Protein AF-A0A1J6JNB1-F1 (afdb_monomer)

Nearest PDB structures (foldseek):
  8rfh-assembly1_B  TM=8.671E-01  e=2.228E-05  Nicotiana benthamiana
  9cc9-assembly1_L  TM=9.225E-01  e=1.445E-04  Nicotiana benthamiana
  8xuo-assembly1_G  TM=7.046E-01  e=1.416E-05  Solanum lycopersicum
  8xuq-assembly1_G  TM=6.784E-01  e=2.958E-05  Solanum lycopersicum
  6pza-assembly1_C  TM=3.696E-01  e=9.957E-01  Cricetus cricetus

InterPro domains:
  IPR032675 Leucine-rich repeat domain superfamily [G3DSA:3.80.10.10] (2-121)

Structure (mmCIF, N/CA/C/O backbone):
data_AF-A0A1J6JNB1-F1
#
_entry.id   AF-A0A1J6JNB1-F1
#
loop_
_atom_site.group_PDB
_atom_site.id
_atom_site.type_symbol
_atom_site.label_atom_id
_atom_site.label_alt_id
_atom_site.label_comp_id
_atom_site.label_asym_id
_atom_site.label_entity_id
_atom_site.label_seq_id
_atom_site.pdbx_PDB_ins_code
_atom_site.Cartn_x
_atom_site.Cartn_y
_atom_site.Cartn_z
_atom_site.occupancy
_atom_site.B_iso_or_equiv
_atom_site.auth_seq_id
_atom_site.auth_comp_id
_atom_site.auth_asym_id
_atom_site.auth_atom_id
_atom_site.pdbx_PDB_model_num
ATOM 1 N N . MET A 1 1 ? -6.352 3.255 -19.396 1.00 49.84 1 MET A N 1
ATOM 2 C CA . MET A 1 1 ? -6.839 1.927 -18.949 1.00 49.84 1 MET A CA 1
ATOM 3 C C . MET A 1 1 ? -7.548 1.978 -17.594 1.00 49.84 1 MET A C 1
ATOM 5 O O . MET A 1 1 ? -8.619 1.394 -17.502 1.00 49.84 1 MET A O 1
ATOM 9 N N . ALA A 1 2 ? -7.040 2.705 -16.588 1.00 51.88 2 ALA A N 1
ATOM 10 C CA . ALA A 1 2 ? -7.655 2.785 -15.250 1.00 51.88 2 ALA A CA 1
ATOM 11 C C . ALA A 1 2 ? -9.137 3.242 -15.235 1.00 51.88 2 ALA A C 1
ATOM 13 O O . ALA A 1 2 ? -9.957 2.641 -14.545 1.00 51.88 2 ALA A O 1
ATOM 14 N N . LEU A 1 3 ? -9.506 4.218 -16.079 1.00 58.97 3 LEU A N 1
ATOM 15 C CA . LEU A 1 3 ? -10.857 4.809 -16.136 1.00 58.97 3 LEU A CA 1
ATOM 16 C C . LEU A 1 3 ? -12.003 3.814 -16.410 1.00 58.97 3 LEU A C 1
ATOM 18 O O . LEU A 1 3 ? -13.135 4.058 -16.002 1.00 58.97 3 LEU A O 1
ATOM 22 N N . ASN A 1 4 ? -11.748 2.690 -17.089 1.00 65.56 4 ASN A N 1
ATOM 23 C CA . ASN A 1 4 ? -12.815 1.734 -17.418 1.00 65.56 4 ASN A CA 1
ATOM 24 C C . ASN A 1 4 ? -13.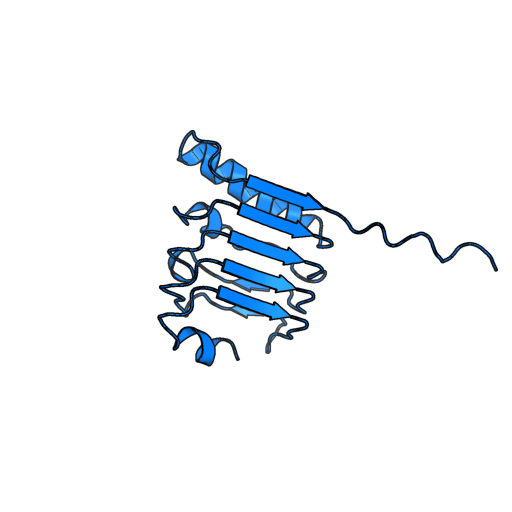104 0.743 -16.285 1.00 65.56 4 ASN A C 1
ATOM 26 O O . ASN A 1 4 ? -14.232 0.269 -16.175 1.00 65.56 4 ASN A O 1
ATOM 30 N N . ILE A 1 5 ? -12.110 0.444 -15.444 1.00 69.62 5 ILE A N 1
ATOM 31 C CA . ILE A 1 5 ? -12.249 -0.527 -14.352 1.00 69.62 5 ILE A CA 1
ATOM 32 C C . ILE A 1 5 ? -13.002 0.104 -13.178 1.00 69.62 5 ILE A C 1
ATOM 34 O O . ILE A 1 5 ? -13.894 -0.530 -12.625 1.00 69.62 5 ILE A O 1
ATOM 38 N N . ALA A 1 6 ? -12.740 1.377 -12.868 1.00 68.56 6 ALA A N 1
ATOM 39 C CA . ALA A 1 6 ? -13.438 2.107 -11.804 1.00 68.56 6 ALA A CA 1
ATOM 40 C C . ALA A 1 6 ? -14.961 2.212 -12.010 1.00 68.56 6 ALA A C 1
ATOM 42 O O . ALA A 1 6 ? -15.737 2.300 -11.062 1.00 68.56 6 ALA A O 1
ATOM 43 N N . ARG A 1 7 ? -15.436 2.120 -13.262 1.00 77.44 7 ARG A N 1
ATOM 44 C CA . ARG A 1 7 ? -16.878 2.081 -13.572 1.00 77.44 7 ARG A CA 1
ATOM 45 C C . ARG A 1 7 ? -17.569 0.829 -13.028 1.00 77.44 7 ARG A C 1
ATOM 47 O O . ARG A 1 7 ? -18.791 0.825 -12.873 1.00 77.44 7 ARG A O 1
ATOM 54 N N . LEU A 1 8 ? -16.809 -0.224 -12.733 1.00 82.38 8 LEU A N 1
ATOM 55 C CA . LEU A 1 8 ? -17.299 -1.437 -12.095 1.00 82.38 8 LEU A CA 1
ATOM 56 C C . LEU A 1 8 ? -17.410 -1.199 -10.585 1.00 82.38 8 LEU A C 1
ATOM 58 O O . LEU A 1 8 ? -16.619 -1.704 -9.800 1.00 82.38 8 LEU A O 1
ATOM 62 N N . ARG A 1 9 ? -18.438 -0.451 -10.167 1.00 82.88 9 ARG A N 1
ATOM 63 C CA . ARG A 1 9 ? -18.645 -0.014 -8.769 1.00 82.88 9 ARG A CA 1
ATOM 64 C C . ARG A 1 9 ? -18.780 -1.133 -7.721 1.00 82.88 9 ARG A C 1
ATOM 66 O O . ARG A 1 9 ? -18.900 -0.831 -6.545 1.00 82.88 9 ARG A O 1
ATOM 73 N N . LYS A 1 10 ? -18.811 -2.406 -8.128 1.00 90.25 10 LYS A N 1
ATOM 74 C CA . LYS A 1 10 ? -18.870 -3.587 -7.242 1.00 90.25 10 LYS A CA 1
ATOM 75 C C . LYS A 1 10 ? -17.550 -4.362 -7.193 1.00 90.25 10 LYS A C 1
ATOM 77 O O . LYS A 1 10 ? -17.523 -5.511 -6.767 1.00 90.25 10 LYS A O 1
ATOM 82 N N . LEU A 1 11 ? -16.481 -3.791 -7.736 1.00 91.62 11 LEU A N 1
ATOM 83 C CA . LEU A 1 11 ? -15.202 -4.466 -7.834 1.00 91.62 11 LEU A CA 1
ATOM 84 C C . LEU A 1 11 ? -14.487 -4.423 -6.486 1.00 91.62 11 LEU A C 1
ATOM 86 O O . LEU A 1 11 ? -13.980 -3.383 -6.088 1.00 91.62 11 LEU A O 1
ATOM 90 N N . GLU A 1 12 ? -14.447 -5.567 -5.813 1.00 96.19 12 GLU A N 1
ATOM 91 C CA . GLU A 1 12 ? -13.816 -5.696 -4.495 1.00 96.19 12 GLU A CA 1
ATOM 92 C C . GLU A 1 12 ? -12.335 -6.062 -4.565 1.00 96.19 12 GLU A C 1
ATOM 94 O O . GLU A 1 12 ? -11.582 -5.803 -3.631 1.00 96.19 12 GLU A O 1
ATOM 99 N N . ASN A 1 13 ? -11.909 -6.654 -5.680 1.00 95.75 13 ASN A N 1
ATOM 100 C CA . ASN A 1 13 ? -10.573 -7.202 -5.856 1.00 95.75 13 ASN A CA 1
ATOM 101 C C . ASN A 1 13 ? -10.001 -6.759 -7.203 1.00 95.75 13 ASN A C 1
ATOM 103 O O . ASN A 1 13 ? -10.555 -7.087 -8.255 1.00 95.75 13 ASN A O 1
ATOM 107 N N . VAL A 1 14 ? -8.869 -6.061 -7.175 1.00 94.44 14 VAL A N 1
ATOM 108 C CA . VAL A 1 14 ? -8.107 -5.675 -8.365 1.00 94.44 14 VAL A CA 1
ATOM 109 C C . VAL A 1 14 ? -6.698 -6.211 -8.239 1.00 94.44 14 VAL A C 1
ATOM 111 O O . VAL A 1 14 ? -5.978 -5.929 -7.286 1.00 94.44 14 VAL A O 1
ATOM 114 N N . LYS A 1 15 ? -6.284 -6.946 -9.265 1.00 95.31 15 LYS A N 1
ATOM 115 C CA . LYS A 1 15 ? -4.915 -7.405 -9.427 1.00 95.31 15 LYS A CA 1
ATOM 116 C C . LYS A 1 15 ? -4.391 -6.924 -10.769 1.00 95.31 15 LYS A C 1
ATOM 118 O O . LYS A 1 15 ? -4.873 -7.356 -11.814 1.00 95.31 15 LYS A O 1
ATOM 123 N N . LEU A 1 16 ? -3.399 -6.045 -10.726 1.00 93.94 16 LEU A N 1
ATOM 124 C CA . LEU A 1 16 ? -2.642 -5.599 -11.886 1.00 93.94 16 LEU A CA 1
ATOM 125 C C . LEU A 1 16 ? -1.326 -6.369 -11.921 1.00 93.94 16 LEU A C 1
ATOM 127 O O . LEU A 1 16 ? -0.685 -6.602 -10.897 1.00 93.94 16 LEU A O 1
ATOM 131 N N . THR A 1 17 ? -0.953 -6.858 -13.095 1.00 94.81 17 THR A N 1
ATOM 132 C CA . THR A 1 17 ? 0.244 -7.682 -13.267 1.00 94.81 17 THR A CA 1
ATOM 133 C C . THR A 1 17 ? 0.933 -7.286 -14.556 1.00 94.81 17 THR A C 1
ATOM 135 O O . THR A 1 17 ? 0.270 -7.225 -15.591 1.00 94.81 17 THR A O 1
ATOM 138 N N . LYS A 1 18 ? 2.244 -7.014 -14.501 1.00 92.50 18 LYS A N 1
ATOM 139 C CA . LYS A 1 18 ? 3.055 -6.603 -15.664 1.00 92.50 18 LYS A CA 1
ATOM 140 C C . LYS A 1 18 ? 2.388 -5.480 -16.460 1.00 92.50 18 LYS A C 1
ATOM 142 O O . LYS A 1 18 ? 2.279 -5.537 -17.680 1.00 92.50 18 LYS A O 1
ATOM 147 N N . THR A 1 19 ? 1.835 -4.515 -15.733 1.00 89.06 19 THR A N 1
ATOM 148 C CA . THR A 1 19 ? 1.034 -3.434 -16.302 1.00 89.06 19 THR A CA 1
ATOM 149 C C . THR A 1 19 ? 1.893 -2.189 -16.451 1.00 89.06 19 THR A C 1
ATOM 151 O O . THR A 1 19 ? 2.597 -1.802 -15.519 1.00 89.06 19 THR A O 1
ATOM 154 N N . GLU A 1 20 ? 1.819 -1.570 -17.623 1.00 84.75 20 GLU A N 1
ATOM 155 C CA . GLU A 1 20 ? 2.425 -0.273 -17.911 1.00 84.75 20 GLU A CA 1
ATOM 156 C C . GLU A 1 20 ? 1.359 0.820 -17.797 1.00 84.75 20 GLU A C 1
ATOM 158 O O . GLU A 1 20 ? 0.230 0.667 -18.282 1.00 84.75 20 GLU A O 1
ATOM 163 N N . PHE A 1 21 ? 1.712 1.928 -17.150 1.00 80.19 21 PHE A N 1
ATOM 164 C CA . PHE A 1 21 ? 0.828 3.078 -17.000 1.00 80.19 21 PHE A CA 1
ATOM 165 C C . PHE A 1 21 ? 1.202 4.148 -18.026 1.00 80.19 21 PHE A C 1
ATOM 167 O O . PHE A 1 21 ? 2.340 4.604 -18.082 1.00 80.19 21 PHE A O 1
ATOM 174 N N . LEU A 1 22 ? 0.233 4.520 -18.868 1.00 70.56 22 LEU A N 1
ATOM 175 C CA . LEU A 1 22 ? 0.411 5.537 -19.909 1.00 70.56 22 LEU A CA 1
ATOM 176 C C . LEU A 1 22 ? 0.688 6.915 -19.282 1.00 70.56 22 LEU A C 1
ATOM 178 O O . LEU A 1 22 ? 0.098 7.246 -18.258 1.00 70.56 22 LEU A O 1
ATOM 182 N N . GLY A 1 23 ? 1.521 7.732 -19.935 1.00 71.44 23 GLY A N 1
ATOM 183 C CA . GLY A 1 23 ? 1.954 9.046 -19.438 1.00 71.44 23 GLY A CA 1
ATOM 184 C C . GLY A 1 23 ? 3.409 9.023 -18.960 1.00 71.44 23 GLY A C 1
ATOM 185 O O . GLY A 1 23 ? 4.212 8.252 -19.480 1.00 71.44 23 GLY A O 1
ATOM 186 N N . GLU A 1 24 ? 3.754 9.834 -17.954 1.00 78.19 24 GLU A N 1
ATOM 187 C CA . GLU A 1 24 ? 5.094 9.888 -17.326 1.00 78.19 24 GLU A CA 1
ATOM 188 C C . GLU A 1 24 ? 5.396 8.667 -16.427 1.00 78.19 24 GLU A C 1
ATOM 190 O O . GLU A 1 24 ? 6.092 8.766 -15.418 1.00 78.19 24 GLU A O 1
ATOM 195 N N . ASN A 1 25 ? 4.850 7.495 -16.770 1.00 84.25 25 ASN A N 1
ATOM 196 C CA . ASN A 1 25 ? 4.821 6.300 -15.925 1.00 84.25 25 ASN A CA 1
ATOM 197 C C . ASN A 1 25 ? 4.146 6.553 -14.563 1.00 84.25 25 ASN A C 1
ATOM 199 O O . ASN A 1 25 ? 4.535 5.954 -13.569 1.00 84.25 25 ASN A O 1
ATOM 203 N N . CYS A 1 26 ? 3.160 7.445 -14.481 1.00 89.19 26 CYS A N 1
ATOM 204 C CA . CYS A 1 26 ? 2.431 7.721 -13.243 1.00 89.19 26 CYS A CA 1
ATOM 205 C C . CYS A 1 26 ? 1.036 7.091 -13.293 1.00 89.19 26 CYS A C 1
ATOM 207 O O . CYS A 1 26 ? 0.323 7.241 -14.288 1.00 89.19 26 CYS A O 1
ATOM 209 N N . TRP A 1 27 ? 0.630 6.400 -12.226 1.00 91.62 27 TRP A N 1
ATOM 210 C CA . TRP A 1 27 ? -0.775 6.055 -12.037 1.00 91.62 27 TRP A CA 1
ATOM 211 C C . TRP A 1 27 ? -1.468 7.171 -11.266 1.00 91.62 27 TRP A C 1
ATOM 213 O O . TRP A 1 27 ? -1.260 7.315 -10.065 1.00 91.62 27 TRP A O 1
ATOM 223 N N . ASP A 1 28 ? -2.316 7.926 -11.958 1.00 91.12 28 ASP A N 1
ATOM 224 C CA . ASP A 1 28 ? -3.192 8.908 -11.332 1.00 91.12 28 ASP A CA 1
ATOM 225 C C . ASP A 1 28 ? -4.599 8.337 -11.111 1.00 91.12 28 ASP A C 1
ATOM 227 O O . ASP A 1 28 ? -5.274 7.917 -12.058 1.00 91.12 28 ASP A O 1
ATOM 231 N N . ALA A 1 29 ? -5.005 8.271 -9.847 1.00 90.06 29 ALA A N 1
ATOM 232 C CA . ALA A 1 29 ? -6.320 7.852 -9.385 1.00 90.06 29 ALA A CA 1
ATOM 233 C C . ALA A 1 29 ? -7.036 8.953 -8.581 1.00 90.06 29 ALA A C 1
ATOM 235 O O . ALA A 1 29 ? -8.093 8.683 -8.020 1.00 90.06 29 ALA A O 1
ATOM 236 N N . THR A 1 30 ? -6.501 10.178 -8.529 1.00 89.31 30 THR A N 1
ATOM 237 C CA . THR A 1 30 ? -7.067 11.280 -7.723 1.00 89.31 30 THR A CA 1
ATOM 238 C C . THR A 1 30 ? -8.511 11.621 -8.106 1.00 89.31 30 THR A C 1
ATOM 240 O O . THR A 1 30 ? -9.355 11.774 -7.234 1.00 89.31 30 THR A O 1
ATOM 243 N N . ASP A 1 31 ? -8.833 11.622 -9.401 1.00 86.12 31 ASP A N 1
ATOM 244 C CA . ASP A 1 31 ? -10.191 11.881 -9.913 1.00 86.12 31 ASP A CA 1
ATOM 245 C C . ASP A 1 31 ? -11.048 10.607 -10.077 1.00 86.12 31 ASP A C 1
ATOM 247 O O . ASP A 1 31 ? -12.063 10.601 -10.786 1.00 86.12 31 ASP A O 1
ATOM 251 N N . VAL A 1 32 ? -10.621 9.477 -9.502 1.00 88.69 32 VAL A N 1
ATOM 252 C CA . VAL A 1 32 ? -11.241 8.167 -9.732 1.00 88.69 32 VAL A CA 1
ATOM 253 C C . VAL A 1 32 ? -11.497 7.432 -8.421 1.00 88.69 32 VAL A C 1
ATOM 255 O O . VAL A 1 32 ? -10.574 7.040 -7.720 1.00 88.69 32 VAL A O 1
ATOM 258 N N . GLU A 1 33 ? -12.768 7.138 -8.158 1.00 90.56 33 GLU A N 1
ATOM 259 C CA . GLU A 1 33 ? -13.199 6.389 -6.978 1.00 90.56 33 GLU A CA 1
ATOM 260 C C . GLU A 1 33 ? -13.412 4.899 -7.295 1.00 90.56 33 GLU A C 1
ATOM 262 O O . GLU A 1 33 ? -14.097 4.529 -8.260 1.00 90.56 33 GLU A O 1
ATOM 267 N N . PHE A 1 34 ? -12.879 4.034 -6.433 1.00 93.44 34 PHE A N 1
ATOM 268 C CA . PHE A 1 34 ? -13.155 2.600 -6.396 1.00 93.44 34 PHE A CA 1
ATOM 269 C C . PHE A 1 34 ? -13.966 2.253 -5.132 1.00 93.44 34 PHE A C 1
ATOM 271 O O . PHE A 1 34 ? -13.415 1.733 -4.160 1.00 93.44 34 PHE A O 1
ATOM 278 N N . PRO A 1 35 ? -15.293 2.482 -5.131 1.00 93.38 35 PRO A N 1
ATOM 279 C CA . PRO A 1 35 ? -16.096 2.559 -3.903 1.00 93.38 35 PRO A CA 1
ATOM 280 C C . PRO A 1 35 ? -16.254 1.227 -3.160 1.00 93.38 35 PRO A C 1
ATOM 282 O O . PRO A 1 35 ? -16.655 1.207 -2.002 1.00 93.38 35 PRO A O 1
ATOM 285 N N . ALA A 1 36 ? -16.000 0.106 -3.839 1.00 95.88 36 ALA A N 1
ATOM 286 C CA . ALA A 1 36 ? -16.131 -1.235 -3.280 1.00 95.88 36 ALA A CA 1
ATOM 287 C C . ALA A 1 36 ? -14.783 -1.957 -3.130 1.00 95.88 36 ALA A C 1
ATOM 289 O O . ALA A 1 36 ? -14.775 -3.112 -2.711 1.00 95.88 36 ALA A O 1
ATOM 290 N N . LEU A 1 37 ? -13.660 -1.330 -3.502 1.00 97.06 37 LEU A N 1
ATOM 291 C CA . LEU A 1 37 ? -12.383 -2.028 -3.603 1.00 97.06 37 LEU A CA 1
ATOM 292 C C . LEU A 1 37 ? -11.758 -2.254 -2.231 1.00 97.06 37 LEU A C 1
ATOM 294 O O . LEU A 1 37 ? -11.406 -1.307 -1.541 1.00 97.06 37 LEU A O 1
ATOM 298 N N . LYS A 1 38 ? -11.566 -3.527 -1.895 1.00 98.12 38 LYS A N 1
ATOM 299 C CA . LYS A 1 38 ? -10.995 -3.984 -0.626 1.00 98.12 38 LYS A CA 1
ATOM 300 C C . LYS A 1 38 ? -9.574 -4.505 -0.779 1.00 98.12 38 LYS A C 1
ATOM 302 O O . LYS A 1 38 ? -8.764 -4.350 0.128 1.00 98.12 38 LYS A O 1
ATOM 307 N N . TYR A 1 39 ? -9.262 -5.106 -1.925 1.00 98.44 39 TYR A N 1
ATOM 308 C CA . TYR A 1 39 ? -7.977 -5.755 -2.165 1.00 98.44 39 TYR A CA 1
ATOM 309 C C . TYR A 1 39 ? -7.352 -5.224 -3.452 1.00 98.44 39 TYR A C 1
ATOM 311 O O . TYR A 1 39 ? -7.896 -5.417 -4.545 1.00 98.44 39 TYR A O 1
ATOM 319 N N . LEU A 1 40 ? -6.189 -4.586 -3.324 1.00 97.94 40 LEU A N 1
ATOM 320 C CA . LEU A 1 40 ? -5.395 -4.099 -4.446 1.00 97.94 40 LEU A CA 1
ATOM 321 C C . LEU A 1 40 ? -4.037 -4.800 -4.470 1.00 97.94 40 LEU A C 1
ATOM 323 O O . LEU A 1 40 ? -3.299 -4.799 -3.488 1.00 97.94 40 LEU A O 1
ATOM 327 N N . SER A 1 41 ? -3.694 -5.398 -5.607 1.00 98.12 41 SER A N 1
ATOM 328 C CA . SER A 1 41 ? -2.389 -6.019 -5.833 1.00 98.12 41 SER A CA 1
ATOM 329 C C . SER A 1 41 ? -1.728 -5.472 -7.091 1.00 98.12 41 SER A C 1
ATOM 331 O O . SER A 1 41 ? -2.299 -5.558 -8.179 1.00 98.12 41 SER A O 1
ATOM 333 N N . LEU A 1 42 ? -0.510 -4.957 -6.947 1.00 97.38 42 LEU A N 1
ATOM 334 C CA . LEU A 1 42 ? 0.332 -4.432 -8.017 1.00 97.38 42 LEU A CA 1
ATOM 335 C C . LEU A 1 42 ? 1.565 -5.324 -8.148 1.00 97.38 42 LEU A C 1
ATOM 337 O O . LEU A 1 42 ? 2.447 -5.278 -7.296 1.00 97.38 42 LEU A O 1
ATOM 341 N N . LEU A 1 43 ? 1.615 -6.158 -9.188 1.00 97.00 43 LEU A N 1
ATOM 342 C CA . LEU A 1 43 ? 2.705 -7.116 -9.381 1.00 97.00 43 LEU A CA 1
ATOM 343 C C . LEU A 1 43 ? 3.509 -6.800 -10.644 1.00 97.00 43 LEU A C 1
ATOM 345 O O . LEU A 1 43 ? 2.986 -6.870 -11.759 1.00 97.00 43 LEU A O 1
ATOM 349 N N . TRP A 1 44 ? 4.797 -6.510 -10.489 1.00 95.31 44 TRP A N 1
ATOM 350 C CA . TRP A 1 44 ? 5.720 -6.158 -11.571 1.00 95.31 44 TRP A CA 1
ATOM 351 C C . TRP A 1 44 ? 5.176 -5.032 -12.458 1.00 95.31 44 TRP A C 1
ATOM 353 O O . TRP A 1 44 ? 5.279 -5.091 -13.683 1.00 95.31 44 TRP A O 1
ATOM 363 N N . CYS A 1 45 ? 4.523 -4.041 -11.853 1.00 94.44 45 CYS A N 1
ATOM 364 C CA . CYS A 1 45 ? 3.999 -2.889 -12.572 1.00 94.44 45 CYS A CA 1
ATOM 365 C C . CYS A 1 45 ? 5.120 -1.891 -12.881 1.00 94.44 45 CYS A C 1
ATOM 367 O O . CYS A 1 45 ? 5.983 -1.615 -12.046 1.00 94.44 45 CYS A O 1
ATOM 369 N N . TYR A 1 46 ? 5.070 -1.321 -14.081 1.00 91.38 46 TYR A N 1
ATOM 370 C CA . TYR A 1 46 ? 6.017 -0.318 -14.551 1.00 91.38 46 TYR A CA 1
ATOM 371 C C . TYR A 1 46 ? 5.402 1.068 -14.364 1.00 91.38 46 TYR A C 1
ATOM 373 O O . TYR A 1 46 ? 4.767 1.623 -15.260 1.00 91.38 46 TYR A O 1
ATOM 381 N N . MET A 1 47 ? 5.558 1.595 -13.153 1.00 93.00 47 MET A N 1
ATOM 382 C CA . MET A 1 47 ? 5.139 2.938 -12.766 1.00 93.00 47 MET A CA 1
ATOM 383 C C . MET A 1 47 ? 6.171 3.547 -11.825 1.00 93.00 47 MET A C 1
ATOM 385 O O . MET A 1 47 ? 6.762 2.835 -11.020 1.00 93.00 47 MET A O 1
ATOM 389 N N . ARG A 1 48 ? 6.393 4.851 -11.962 1.00 94.06 48 ARG A N 1
ATOM 390 C CA . ARG A 1 48 ? 7.256 5.678 -11.129 1.00 94.06 48 ARG A CA 1
ATOM 391 C C . ARG A 1 48 ? 6.463 6.378 -10.032 1.00 94.06 48 ARG A C 1
ATOM 393 O O . ARG A 1 48 ? 6.805 6.263 -8.861 1.00 94.06 48 ARG A O 1
ATOM 400 N N . GLY A 1 49 ? 5.392 7.062 -10.425 1.00 94.00 49 GLY A N 1
ATOM 401 C CA . GLY A 1 49 ? 4.506 7.778 -9.512 1.00 94.00 49 GLY A CA 1
ATOM 402 C C . GLY A 1 49 ? 3.194 7.041 -9.279 1.00 94.00 49 GLY A C 1
ATOM 403 O O . GLY A 1 49 ? 2.697 6.338 -10.165 1.00 94.00 49 GLY A O 1
ATOM 404 N N . TRP A 1 50 ? 2.624 7.246 -8.097 1.00 95.50 50 TRP A N 1
ATOM 405 C CA . TRP A 1 50 ? 1.261 6.862 -7.762 1.00 95.50 50 TRP A CA 1
ATOM 406 C C . TRP A 1 50 ? 0.587 8.035 -7.051 1.00 95.50 50 TRP A C 1
ATOM 408 O O . TRP A 1 50 ? 0.958 8.373 -5.931 1.00 95.50 50 TRP A O 1
ATOM 418 N N . ASN A 1 51 ? -0.391 8.651 -7.712 1.00 93.31 51 ASN A N 1
ATOM 419 C CA . ASN A 1 51 ? -1.203 9.721 -7.148 1.00 93.31 51 ASN A CA 1
ATOM 420 C C . ASN A 1 51 ? -2.581 9.156 -6.803 1.00 93.31 51 ASN A C 1
ATOM 422 O O . ASN A 1 51 ? -3.281 8.650 -7.680 1.00 93.31 51 ASN A O 1
ATOM 426 N N . ALA A 1 52 ? -2.966 9.232 -5.536 1.00 94.44 52 ALA A N 1
ATOM 427 C CA . ALA A 1 52 ? -4.294 8.870 -5.061 1.00 94.44 52 ALA A CA 1
ATOM 428 C C . ALA A 1 52 ? -4.586 9.596 -3.744 1.00 94.44 52 ALA A C 1
ATOM 430 O O . ALA A 1 52 ? -3.662 10.010 -3.038 1.00 94.44 52 ALA A O 1
ATOM 431 N N . CYS A 1 53 ? -5.863 9.710 -3.413 1.00 94.06 53 CYS A N 1
ATOM 432 C CA . CYS A 1 53 ? -6.340 10.144 -2.107 1.00 94.06 53 CYS A CA 1
ATOM 433 C C . CYS A 1 53 ? -7.097 9.004 -1.414 1.00 94.06 53 CYS A C 1
ATOM 435 O O . CYS A 1 53 ? -7.345 7.944 -2.001 1.00 94.06 53 CYS A O 1
ATOM 437 N N . GLU A 1 54 ? -7.456 9.216 -0.159 1.00 93.75 54 GLU A N 1
ATOM 438 C CA . GLU A 1 54 ? -8.293 8.330 0.635 1.00 93.75 54 GLU A CA 1
ATOM 439 C C . GLU A 1 54 ? -9.650 8.084 -0.042 1.00 93.75 54 GLU A C 1
ATOM 441 O O . GLU A 1 54 ? -10.148 6.955 -0.037 1.00 93.75 54 GLU A O 1
ATOM 446 N N . GLU A 1 55 ? -10.207 9.083 -0.736 1.00 95.38 55 GLU A N 1
ATOM 447 C CA . GLU A 1 55 ? -11.457 8.935 -1.484 1.00 95.38 55 GLU A CA 1
ATOM 448 C C . GLU A 1 55 ? -11.298 8.108 -2.761 1.00 95.38 55 G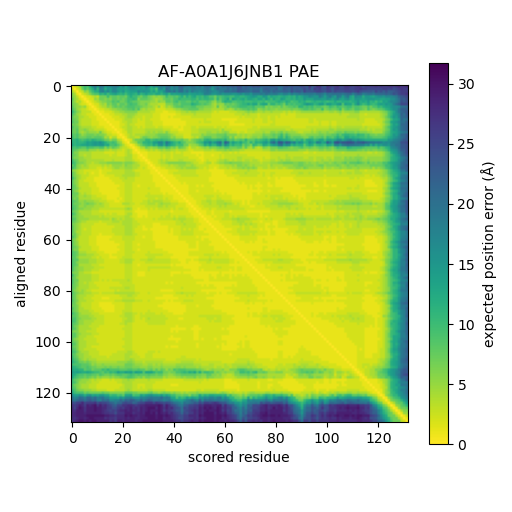LU A C 1
ATOM 450 O O . GLU A 1 55 ? -12.287 7.583 -3.271 1.00 95.38 55 GLU A O 1
ATOM 455 N N . SER A 1 56 ? -10.077 7.921 -3.276 1.00 94.88 56 SER A N 1
ATOM 456 C CA . SER A 1 56 ? -9.843 7.005 -4.397 1.00 94.88 56 SER A CA 1
ATOM 457 C C . SER A 1 56 ? -10.135 5.554 -3.996 1.00 94.88 56 SER A C 1
ATOM 459 O O . SER A 1 56 ? -10.623 4.766 -4.813 1.00 94.88 56 SER A O 1
ATOM 461 N N . PHE A 1 57 ? -9.847 5.188 -2.741 1.00 96.06 57 PHE A N 1
ATOM 462 C CA . PHE A 1 57 ? -9.927 3.818 -2.223 1.00 96.06 57 PHE A CA 1
ATOM 463 C C . PHE A 1 57 ? -10.532 3.764 -0.804 1.00 96.06 57 PHE A C 1
ATOM 465 O O . PHE A 1 57 ? -9.901 3.248 0.121 1.00 96.06 57 PHE A O 1
ATOM 472 N N . PRO A 1 58 ? -11.777 4.235 -0.613 1.00 95.69 58 PRO A N 1
ATOM 473 C CA . PRO A 1 58 ? -12.315 4.572 0.710 1.00 95.69 58 PRO A CA 1
ATOM 474 C C . PRO A 1 58 ? -12.486 3.371 1.652 1.00 95.69 58 PRO A C 1
ATOM 476 O O . PRO A 1 58 ? -12.602 3.542 2.865 1.00 95.69 58 PRO A O 1
ATOM 479 N N . ILE A 1 59 ? -12.527 2.149 1.108 1.00 97.62 59 ILE A N 1
ATOM 480 C CA . ILE A 1 59 ? -12.720 0.912 1.876 1.00 97.62 59 ILE A CA 1
ATOM 481 C C . ILE A 1 59 ? -11.608 -0.128 1.660 1.00 97.62 59 ILE A C 1
ATOM 483 O O . ILE A 1 59 ? -11.845 -1.331 1.801 1.00 97.62 59 ILE A O 1
ATOM 487 N N . LEU A 1 60 ? -10.409 0.316 1.270 1.00 98.38 60 LEU A N 1
ATOM 488 C CA . LEU A 1 60 ? -9.290 -0.587 1.026 1.00 98.38 60 LEU A CA 1
ATOM 489 C C . LEU A 1 60 ? -8.838 -1.272 2.320 1.00 98.38 60 LEU A C 1
ATOM 491 O O . LEU A 1 60 ? -8.384 -0.620 3.250 1.00 98.38 60 LEU A O 1
ATOM 495 N N . GLU A 1 61 ? -8.889 -2.602 2.338 1.00 98.56 61 GLU A N 1
ATOM 496 C CA . GLU A 1 61 ? -8.474 -3.429 3.474 1.00 98.56 61 GLU A CA 1
ATOM 497 C C . GLU A 1 61 ? -7.012 -3.891 3.335 1.00 98.56 61 GLU A C 1
ATOM 499 O O . GLU A 1 61 ? -6.274 -3.958 4.323 1.00 98.56 61 GLU A O 1
ATOM 504 N N . LYS A 1 62 ? -6.577 -4.206 2.104 1.00 98.75 62 LYS A N 1
ATOM 505 C CA . LYS A 1 62 ? -5.253 -4.778 1.819 1.00 98.75 62 LYS A CA 1
ATOM 506 C C . LYS A 1 62 ? -4.611 -4.198 0.561 1.00 98.75 62 LYS A C 1
ATOM 508 O O . LYS A 1 62 ? -5.198 -4.227 -0.525 1.00 98.75 62 LYS A O 1
ATOM 513 N N . LEU A 1 63 ? -3.341 -3.824 0.698 1.00 98.75 63 LEU A N 1
ATOM 514 C CA . LEU A 1 63 ? -2.450 -3.442 -0.391 1.00 98.75 63 LEU A CA 1
ATOM 515 C C . LEU A 1 63 ? -1.286 -4.432 -0.517 1.00 98.75 63 LEU A C 1
ATOM 517 O O . LEU A 1 63 ? -0.597 -4.716 0.458 1.00 98.75 63 LEU A O 1
ATOM 521 N N . VAL A 1 64 ? -1.041 -4.928 -1.729 1.00 98.62 64 VAL A N 1
ATOM 522 C CA . VAL A 1 64 ? 0.140 -5.735 -2.071 1.00 98.62 64 VAL A CA 1
ATOM 523 C C . VAL A 1 64 ? 0.901 -5.068 -3.203 1.00 98.62 64 VAL A C 1
ATOM 525 O O . VAL A 1 64 ? 0.321 -4.785 -4.254 1.00 98.62 64 VAL A O 1
ATOM 528 N N . ILE A 1 65 ? 2.202 -4.878 -3.022 1.00 98.31 65 ILE A N 1
ATOM 529 C CA . ILE A 1 65 ? 3.112 -4.373 -4.046 1.00 98.31 65 ILE A CA 1
ATOM 530 C C . ILE A 1 65 ? 4.286 -5.343 -4.158 1.00 98.31 65 ILE A C 1
ATOM 532 O O . ILE A 1 65 ? 5.092 -5.456 -3.241 1.00 98.31 65 ILE A O 1
ATOM 536 N N . GLU A 1 66 ? 4.390 -6.042 -5.286 1.00 97.44 66 GLU A N 1
ATOM 537 C CA . GLU A 1 66 ? 5.460 -7.009 -5.544 1.00 97.44 66 GLU A CA 1
ATOM 538 C C . GLU A 1 66 ? 6.234 -6.610 -6.800 1.00 97.44 66 GLU A C 1
ATOM 540 O O . GLU A 1 66 ? 5.655 -6.487 -7.876 1.00 97.44 66 GLU A O 1
ATOM 545 N N . GLY A 1 67 ? 7.553 -6.455 -6.710 1.00 95.31 67 GLY A N 1
ATOM 546 C CA . GLY A 1 67 ? 8.413 -6.300 -7.885 1.00 95.31 67 GLY A CA 1
ATOM 547 C C . GLY A 1 67 ? 8.206 -5.001 -8.674 1.00 95.31 67 GLY A C 1
ATOM 548 O O . GLY A 1 67 ? 8.659 -4.907 -9.817 1.00 95.31 67 GLY A O 1
ATOM 549 N N . CYS A 1 68 ? 7.530 -4.000 -8.104 1.00 95.56 68 CYS A N 1
ATOM 550 C CA . CYS A 1 68 ? 7.309 -2.681 -8.705 1.00 95.56 68 CYS A CA 1
ATOM 551 C C . CYS A 1 68 ? 8.538 -1.784 -8.487 1.00 95.56 68 CYS A C 1
ATOM 553 O O . CYS A 1 68 ? 8.496 -0.793 -7.767 1.00 95.56 68 CYS A O 1
ATOM 555 N N . ARG A 1 69 ? 9.663 -2.150 -9.106 1.00 93.25 69 ARG A N 1
ATOM 556 C CA . ARG A 1 69 ? 10.998 -1.574 -8.834 1.00 93.25 69 ARG A CA 1
ATOM 557 C C . ARG A 1 69 ? 11.214 -0.129 -9.284 1.00 93.25 69 ARG A C 1
ATOM 559 O O . ARG A 1 69 ? 12.281 0.420 -9.035 1.00 93.25 69 ARG A O 1
ATOM 566 N N . ASN A 1 70 ? 10.239 0.466 -9.958 1.00 94.00 70 ASN A N 1
ATOM 567 C CA . ASN A 1 70 ? 10.303 1.863 -10.371 1.00 94.00 70 ASN A CA 1
ATOM 568 C C . ASN A 1 70 ? 9.444 2.761 -9.478 1.00 94.00 70 ASN A C 1
ATOM 570 O O . ASN A 1 70 ? 9.628 3.973 -9.532 1.00 94.00 70 ASN A O 1
ATOM 574 N N . LEU A 1 71 ? 8.527 2.182 -8.691 1.00 96.38 71 LEU A N 1
ATOM 575 C CA . LEU A 1 71 ? 7.590 2.932 -7.868 1.00 96.38 71 LEU A CA 1
ATOM 576 C C . LEU A 1 71 ? 8.358 3.640 -6.756 1.00 96.38 71 LEU A C 1
ATOM 578 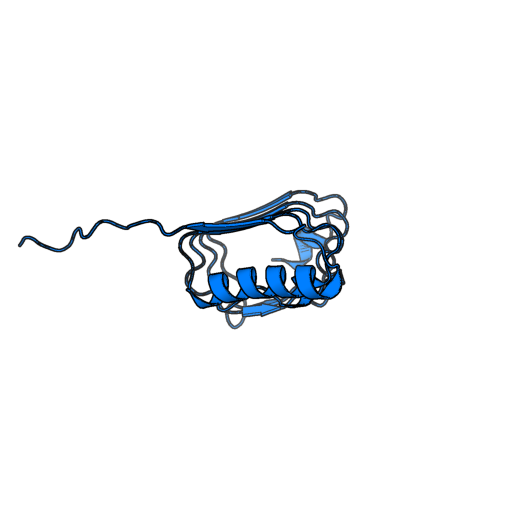O O . LEU A 1 71 ? 9.097 2.994 -6.020 1.00 96.38 71 LEU A O 1
ATOM 582 N N . GLU A 1 72 ? 8.174 4.951 -6.634 1.00 96.94 72 GLU A N 1
ATOM 583 C CA . GLU A 1 72 ? 8.899 5.750 -5.647 1.00 96.94 72 GLU A CA 1
ATOM 584 C C . GLU A 1 72 ? 8.287 5.626 -4.249 1.00 96.94 72 GLU A C 1
ATOM 586 O O . GLU A 1 72 ? 9.028 5.442 -3.288 1.00 96.94 72 GLU A O 1
ATOM 591 N N . GLN A 1 73 ? 6.959 5.680 -4.115 1.00 97.94 73 GLN A N 1
ATOM 592 C CA . GLN A 1 73 ? 6.286 5.634 -2.814 1.00 97.94 73 GLN A CA 1
ATOM 593 C C . GLN A 1 73 ? 4.810 5.235 -2.926 1.00 97.94 73 GLN A C 1
ATOM 595 O O . GLN A 1 73 ? 4.202 5.336 -3.995 1.00 97.94 73 GLN A O 1
ATOM 600 N N . ILE A 1 74 ? 4.233 4.816 -1.801 1.00 98.44 74 ILE A N 1
ATOM 601 C CA . ILE A 1 74 ? 2.784 4.699 -1.598 1.00 98.44 74 ILE A CA 1
ATOM 602 C C . ILE A 1 74 ? 2.217 6.104 -1.305 1.00 98.44 74 ILE A C 1
ATOM 604 O O . ILE A 1 74 ? 2.894 6.885 -0.629 1.00 98.44 74 ILE A O 1
ATOM 608 N N . PRO A 1 75 ? 1.009 6.455 -1.790 1.00 98.00 75 PRO A N 1
ATOM 609 C CA . PRO A 1 75 ? 0.366 7.720 -1.441 1.00 98.00 75 PRO A CA 1
ATOM 610 C C . PRO A 1 75 ? 0.213 7.877 0.086 1.00 98.00 75 PRO A C 1
ATOM 612 O O . PRO A 1 75 ? -0.310 6.967 0.729 1.00 98.00 75 PRO A O 1
ATOM 615 N N . PRO A 1 76 ? 0.639 9.007 0.682 1.00 97.75 76 PRO A N 1
ATOM 616 C CA . PRO A 1 76 ? 0.599 9.199 2.136 1.00 97.75 76 PRO A CA 1
ATOM 617 C C . PRO A 1 76 ? -0.829 9.237 2.702 1.00 97.75 76 PRO A C 1
ATOM 619 O O . PRO A 1 76 ? -1.050 8.758 3.807 1.00 97.75 76 PRO A O 1
ATOM 622 N N . SER A 1 77 ? -1.805 9.682 1.903 1.00 97.12 77 SER A N 1
ATOM 623 C CA . SER A 1 77 ? -3.251 9.665 2.198 1.00 97.12 77 SER A CA 1
ATOM 624 C C . SER A 1 77 ? -3.804 8.286 2.576 1.00 97.12 77 SER A C 1
ATOM 626 O O . SER A 1 77 ? -4.903 8.169 3.105 1.00 97.12 77 SER A O 1
ATOM 628 N N . PHE A 1 78 ? -3.052 7.206 2.345 1.00 97.94 78 PHE A N 1
ATOM 629 C CA . PHE A 1 78 ? -3.444 5.871 2.791 1.00 97.94 78 PHE A CA 1
ATOM 630 C C . PHE A 1 78 ? -3.459 5.742 4.321 1.00 97.94 78 PHE A C 1
ATOM 632 O O . PHE A 1 78 ? -4.099 4.822 4.828 1.00 97.94 78 PHE A O 1
ATOM 639 N N . ALA A 1 79 ? -2.810 6.657 5.052 1.00 97.56 79 ALA A N 1
ATOM 640 C CA . ALA A 1 79 ? -2.942 6.765 6.504 1.00 97.56 79 ALA A CA 1
ATOM 641 C C . ALA A 1 79 ? -4.371 7.136 6.946 1.00 97.56 79 ALA A C 1
ATOM 643 O O . ALA A 1 79 ? -4.798 6.733 8.027 1.00 97.56 79 ALA A O 1
ATOM 644 N N . ASP A 1 80 ? -5.138 7.815 6.089 1.00 97.25 80 ASP A N 1
ATOM 645 C CA . ASP A 1 80 ? -6.509 8.250 6.368 1.00 97.25 80 ASP A CA 1
ATOM 646 C C . ASP A 1 80 ? -7.572 7.214 5.962 1.00 97.25 80 ASP A C 1
ATOM 648 O O . ASP A 1 80 ? -8.767 7.430 6.172 1.00 97.25 80 ASP A O 1
ATOM 652 N N . ILE A 1 81 ? -7.174 6.061 5.404 1.00 97.38 81 ILE A N 1
ATOM 653 C CA . ILE A 1 81 ? -8.105 4.990 5.023 1.00 97.38 81 ILE A CA 1
ATOM 654 C C . ILE A 1 81 ? -8.431 4.136 6.262 1.00 97.38 81 ILE A C 1
ATOM 656 O O . ILE A 1 81 ? -7.627 3.294 6.669 1.00 97.38 81 ILE A O 1
ATOM 660 N N . PRO A 1 82 ? -9.644 4.239 6.837 1.00 94.56 82 PRO A N 1
ATOM 661 C CA . PRO A 1 82 ? -9.951 3.657 8.149 1.00 94.56 82 PRO A CA 1
ATOM 662 C C . PRO A 1 82 ? -10.029 2.125 8.149 1.00 94.56 82 PRO A C 1
ATOM 664 O O . PRO A 1 82 ? -10.073 1.495 9.203 1.00 94.56 82 PRO A O 1
ATOM 667 N N . THR A 1 83 ? -10.118 1.518 6.967 1.00 97.44 83 THR A N 1
ATOM 668 C CA . THR A 1 83 ? -10.261 0.068 6.791 1.00 97.44 83 THR A CA 1
ATOM 669 C C . THR A 1 83 ? -8.941 -0.624 6.475 1.00 97.44 83 THR A C 1
ATOM 671 O O . THR A 1 83 ? -8.911 -1.856 6.475 1.00 97.44 83 THR A O 1
ATOM 674 N N . LEU A 1 84 ? -7.861 0.132 6.251 1.00 98.38 84 LEU A N 1
ATOM 675 C CA . LEU A 1 84 ? -6.578 -0.419 5.843 1.00 98.38 84 LEU A CA 1
ATOM 676 C C . LEU A 1 84 ? -5.942 -1.193 6.999 1.00 98.38 84 LEU A C 1
ATOM 678 O O . LEU A 1 84 ? -5.634 -0.639 8.050 1.00 98.38 84 LEU A O 1
ATOM 682 N N . GLN A 1 85 ? -5.749 -2.495 6.798 1.00 98.19 85 GLN A N 1
ATOM 683 C CA . GLN A 1 85 ? -5.260 -3.418 7.828 1.00 98.19 85 GLN A CA 1
ATOM 684 C C . GLN A 1 85 ? -3.922 -4.053 7.466 1.00 98.19 85 GLN A C 1
ATOM 686 O O . GLN A 1 85 ? -3.213 -4.546 8.347 1.00 98.19 85 GLN A O 1
ATOM 691 N N . LEU A 1 86 ? -3.567 -4.067 6.178 1.00 98.75 86 LEU A N 1
ATOM 692 C CA . LEU A 1 86 ? -2.370 -4.748 5.709 1.00 98.75 86 LEU A CA 1
ATOM 693 C C . LEU A 1 86 ? -1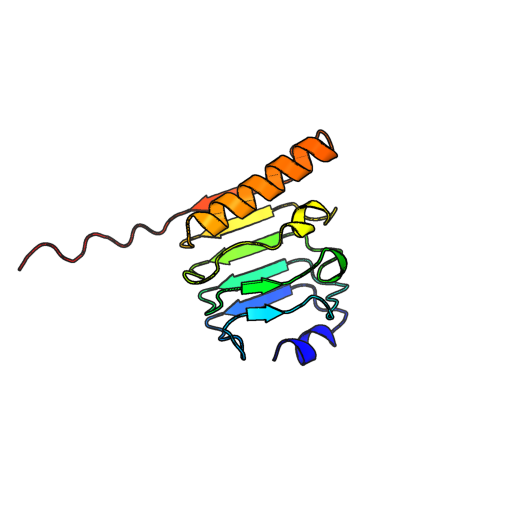.741 -4.076 4.487 1.00 98.75 86 LEU A C 1
ATOM 695 O O . LEU A 1 86 ? -2.386 -3.924 3.447 1.00 98.75 86 LEU A O 1
ATOM 699 N N . ILE A 1 87 ? -0.446 -3.782 4.594 1.00 98.81 87 ILE A N 1
ATOM 700 C CA . ILE A 1 87 ? 0.430 -3.464 3.466 1.00 98.81 87 ILE A CA 1
ATOM 701 C C . ILE A 1 87 ? 1.507 -4.551 3.360 1.00 98.81 87 ILE A C 1
ATOM 703 O O . ILE A 1 87 ? 2.274 -4.784 4.293 1.00 98.81 87 ILE A O 1
ATOM 707 N N . GLU A 1 88 ? 1.585 -5.201 2.204 1.00 98.69 88 GLU A N 1
ATOM 708 C CA . GLU A 1 88 ? 2.654 -6.132 1.841 1.00 98.69 88 GLU A CA 1
ATOM 709 C C . GLU A 1 88 ? 3.527 -5.498 0.754 1.00 98.69 88 GLU A C 1
ATOM 711 O O . GLU A 1 88 ? 3.035 -5.157 -0.324 1.00 98.69 88 GLU A O 1
ATOM 716 N N . VAL A 1 89 ? 4.824 -5.361 1.026 1.00 98.38 89 VAL A N 1
ATOM 717 C CA . VAL A 1 89 ? 5.825 -4.871 0.075 1.00 98.38 89 VAL A CA 1
ATOM 718 C C . VAL A 1 89 ? 6.867 -5.959 -0.148 1.00 98.38 89 VAL A C 1
ATOM 720 O O . VAL A 1 89 ? 7.533 -6.416 0.783 1.00 98.38 89 VAL A O 1
ATOM 723 N N . GLU A 1 90 ? 7.029 -6.381 -1.396 1.00 97.19 90 GLU A N 1
ATOM 724 C CA . GLU A 1 90 ? 8.021 -7.374 -1.786 1.00 97.19 90 GLU A CA 1
ATOM 725 C C . GLU A 1 90 ? 8.843 -6.894 -2.986 1.00 97.19 90 GLU A C 1
ATOM 727 O O . GLU A 1 90 ? 8.292 -6.474 -4.000 1.00 97.19 90 GLU A O 1
ATOM 732 N N . ASP A 1 91 ? 10.174 -6.989 -2.904 1.00 94.75 91 ASP A N 1
ATOM 733 C CA . ASP A 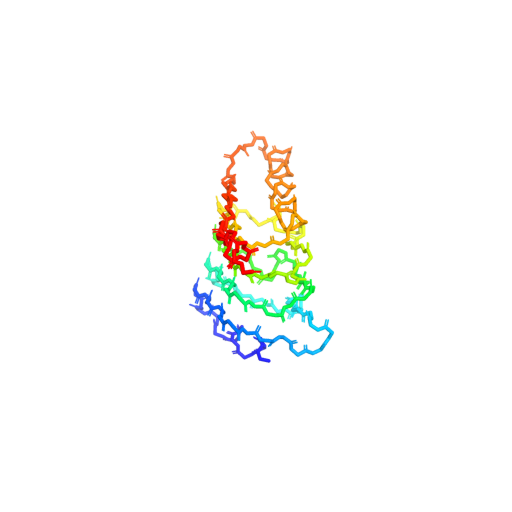1 91 ? 11.083 -6.737 -4.043 1.00 94.75 91 ASP A CA 1
ATOM 734 C C . ASP A 1 91 ? 10.879 -5.353 -4.714 1.00 94.75 91 ASP A C 1
ATOM 736 O O . ASP A 1 91 ? 10.921 -5.226 -5.942 1.00 94.75 91 ASP A O 1
ATOM 740 N N . CYS A 1 92 ? 10.635 -4.318 -3.902 1.00 95.06 92 CYS A N 1
ATOM 741 C CA . CYS A 1 92 ? 10.456 -2.921 -4.319 1.00 95.06 92 CYS A CA 1
ATOM 742 C C . CYS A 1 92 ? 11.653 -2.042 -3.899 1.00 95.06 92 CYS A C 1
ATOM 744 O O . CYS A 1 92 ? 12.632 -2.540 -3.342 1.00 95.06 92 CYS A O 1
ATOM 746 N N . LEU A 1 93 ? 11.604 -0.743 -4.219 1.00 95.81 93 LEU A N 1
ATOM 747 C CA . LEU A 1 93 ? 12.590 0.227 -3.728 1.00 95.81 93 LEU A CA 1
ATOM 748 C C . LEU A 1 93 ? 12.434 0.445 -2.219 1.00 95.81 93 LEU A C 1
ATOM 750 O O . LEU A 1 93 ? 11.316 0.420 -1.708 1.00 95.81 93 LEU A O 1
ATOM 754 N N . ASP A 1 94 ? 13.542 0.753 -1.542 1.00 96.50 94 ASP A N 1
ATOM 755 C CA . ASP A 1 94 ? 13.556 1.075 -0.106 1.00 96.50 94 ASP A CA 1
ATOM 756 C C . ASP A 1 94 ? 12.594 2.231 0.225 1.00 96.50 94 ASP A C 1
ATOM 758 O O . ASP A 1 94 ? 11.925 2.206 1.247 1.00 96.50 94 ASP A O 1
ATOM 762 N N . SER A 1 95 ? 12.413 3.191 -0.687 1.00 97.81 95 SER A N 1
ATOM 763 C CA . SER A 1 95 ? 11.467 4.300 -0.511 1.00 97.81 95 SER A CA 1
ATOM 764 C C . SER A 1 95 ? 9.996 3.857 -0.438 1.00 97.81 95 SER A C 1
ATOM 766 O O . SER A 1 95 ? 9.191 4.488 0.249 1.00 97.81 95 SER A O 1
ATOM 768 N N . VAL A 1 96 ? 9.631 2.741 -1.081 1.00 98.19 96 VAL A N 1
ATOM 769 C CA . VAL A 1 96 ? 8.294 2.138 -0.947 1.00 98.19 96 VAL A CA 1
ATOM 770 C C . VAL A 1 96 ? 8.146 1.503 0.436 1.00 98.19 96 VAL A C 1
ATOM 772 O O . VAL A 1 96 ? 7.118 1.692 1.085 1.00 98.19 96 VAL A O 1
ATOM 775 N N . GLU A 1 97 ? 9.184 0.809 0.910 1.00 97.81 97 GLU A N 1
ATOM 776 C CA . GLU A 1 97 ? 9.246 0.218 2.256 1.00 97.81 97 GLU A CA 1
ATOM 777 C C . GLU A 1 97 ? 9.136 1.304 3.345 1.00 97.81 97 GLU A C 1
ATOM 779 O O . GLU A 1 97 ? 8.345 1.176 4.287 1.00 97.81 97 GLU A O 1
ATOM 784 N N . ASP A 1 98 ? 9.859 2.413 3.170 1.00 98.44 98 ASP A N 1
ATOM 785 C CA . ASP A 1 98 ? 9.817 3.582 4.049 1.00 98.44 98 ASP A CA 1
ATOM 786 C C . ASP A 1 98 ? 8.425 4.220 4.054 1.00 98.44 98 ASP A C 1
ATOM 788 O O . ASP A 1 98 ? 7.882 4.507 5.120 1.00 98.44 98 ASP A O 1
ATOM 792 N N . SER A 1 99 ? 7.804 4.400 2.881 1.00 98.69 99 SER A N 1
ATOM 793 C CA . SER A 1 99 ? 6.452 4.966 2.791 1.00 98.69 99 SER A CA 1
ATOM 794 C C . SER A 1 99 ? 5.400 4.091 3.486 1.00 98.69 99 SER A C 1
ATOM 796 O O . SER A 1 99 ? 4.583 4.617 4.238 1.00 98.69 99 SER A O 1
ATOM 798 N N . ALA A 1 100 ? 5.471 2.761 3.343 1.00 98.62 100 ALA A N 1
ATOM 799 C CA . ALA A 1 100 ? 4.588 1.830 4.050 1.00 98.62 100 ALA A CA 1
ATOM 800 C C . ALA A 1 100 ? 4.757 1.926 5.576 1.00 98.62 100 ALA A C 1
ATOM 802 O O . ALA A 1 100 ? 3.779 1.948 6.323 1.00 98.62 100 ALA A O 1
ATOM 803 N N . THR A 1 101 ? 6.005 2.022 6.040 1.00 98.44 101 THR A N 1
ATOM 804 C CA . THR A 1 101 ? 6.326 2.159 7.468 1.00 98.44 101 THR A CA 1
ATOM 805 C C . THR A 1 101 ? 5.874 3.511 8.024 1.00 98.44 101 THR A C 1
ATOM 807 O O . THR A 1 101 ? 5.392 3.586 9.154 1.00 98.44 101 THR A O 1
ATOM 810 N N . ASN A 1 102 ? 5.990 4.581 7.234 1.00 98.50 102 ASN A N 1
ATOM 811 C CA . ASN A 1 102 ? 5.518 5.913 7.605 1.00 98.50 102 ASN A CA 1
ATOM 812 C C . ASN A 1 102 ? 3.993 5.954 7.750 1.00 98.50 102 ASN A C 1
ATOM 814 O O . ASN A 1 102 ? 3.525 6.462 8.761 1.00 98.50 102 ASN A O 1
ATOM 818 N N . ILE A 1 103 ? 3.244 5.353 6.816 1.00 98.56 103 ILE A N 1
ATOM 819 C CA . ILE A 1 103 ? 1.777 5.234 6.903 1.00 98.56 103 ILE A CA 1
ATOM 820 C C . ILE A 1 103 ? 1.368 4.522 8.198 1.00 98.56 103 ILE A C 1
ATOM 822 O O . ILE A 1 103 ? 0.495 4.995 8.920 1.00 98.56 103 ILE A O 1
ATOM 826 N N . LYS A 1 104 ? 2.036 3.411 8.540 1.00 98.38 104 LYS A N 1
ATOM 827 C CA . LYS A 1 104 ? 1.792 2.711 9.809 1.00 98.38 104 LYS A CA 1
ATOM 828 C C . LYS A 1 104 ? 2.025 3.611 11.021 1.00 98.38 104 LYS A C 1
ATOM 830 O O . LYS A 1 104 ? 1.166 3.673 11.896 1.00 98.38 104 LYS A O 1
ATOM 835 N N . ARG A 1 105 ? 3.160 4.313 11.065 1.00 98.12 105 ARG A N 1
ATOM 836 C CA . ARG A 1 105 ? 3.480 5.226 12.169 1.00 98.12 105 ARG A CA 1
ATOM 837 C C . ARG A 1 105 ? 2.439 6.342 12.297 1.00 98.12 105 ARG A C 1
ATOM 839 O O . ARG A 1 105 ? 2.025 6.650 13.404 1.00 98.12 105 ARG A O 1
ATOM 846 N N . GLU A 1 106 ? 1.994 6.913 11.184 1.00 97.88 106 GLU A N 1
ATOM 847 C CA . GLU A 1 106 ? 0.991 7.982 11.169 1.00 97.88 106 GLU A CA 1
ATOM 848 C C . GLU A 1 106 ? -0.377 7.508 11.687 1.00 97.88 106 GLU A C 1
ATOM 850 O O . GLU A 1 1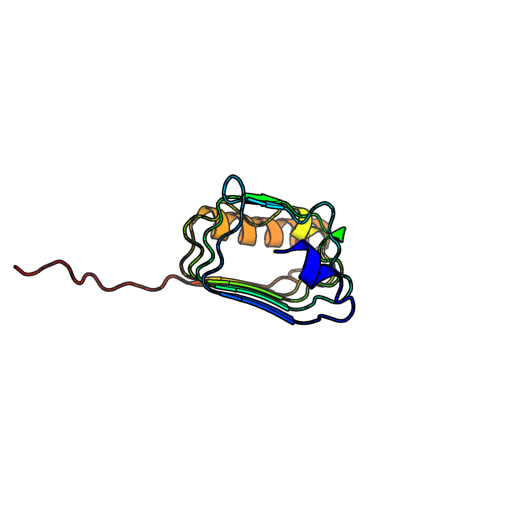06 ? -1.009 8.196 12.492 1.00 97.88 106 GLU A O 1
ATOM 855 N N . ILE A 1 107 ? -0.799 6.293 11.318 1.00 96.81 107 ILE A N 1
ATOM 856 C CA . ILE A 1 107 ? -2.012 5.664 11.864 1.00 96.81 107 ILE A CA 1
ATOM 857 C C . ILE A 1 107 ? -1.882 5.453 13.375 1.00 96.81 107 ILE A C 1
ATOM 859 O O . ILE A 1 107 ? -2.816 5.762 14.118 1.00 96.81 107 ILE A O 1
ATOM 863 N N . GLU A 1 108 ? -0.742 4.951 13.851 1.00 96.44 108 GLU A N 1
ATOM 864 C CA . GLU A 1 108 ? -0.491 4.753 15.284 1.00 96.44 108 GLU A CA 1
ATOM 865 C C . GLU A 1 108 ? -0.503 6.078 16.057 1.00 96.44 108 GLU A C 1
ATOM 867 O O . GLU A 1 108 ? -1.119 6.166 17.118 1.00 96.44 108 GLU A O 1
ATOM 872 N N . GLU A 1 109 ? 0.131 7.121 15.520 1.00 96.19 109 GLU A N 1
ATOM 873 C CA . GLU A 1 109 ? 0.171 8.461 16.116 1.00 96.19 109 GLU A CA 1
ATOM 874 C C . GLU A 1 109 ? -1.222 9.107 16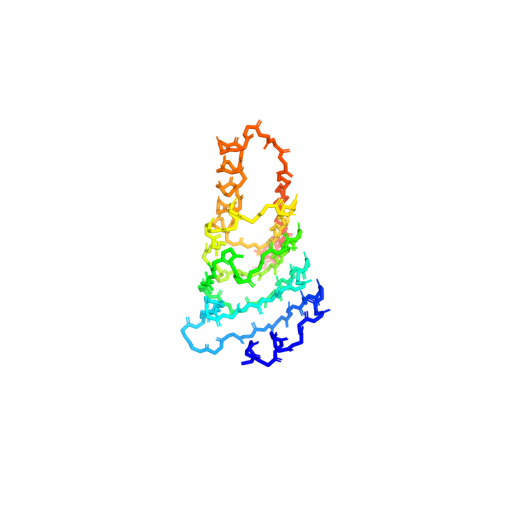.172 1.00 96.19 109 GLU A C 1
ATOM 876 O O . GLU A 1 109 ? -1.561 9.765 17.159 1.00 96.19 109 GLU A O 1
ATOM 881 N N . THR A 1 110 ? -2.050 8.885 15.149 1.00 94.12 110 THR A N 1
ATOM 882 C CA . THR A 1 110 ? -3.378 9.505 15.024 1.00 94.12 110 THR A CA 1
ATOM 883 C C . THR A 1 110 ? -4.459 8.747 15.796 1.00 94.12 110 THR A C 1
ATOM 885 O O . THR A 1 110 ? -5.334 9.357 16.413 1.00 94.12 110 THR A O 1
ATOM 888 N N . THR A 1 111 ? -4.418 7.411 15.789 1.00 93.19 111 THR A N 1
ATOM 889 C CA . THR A 1 111 ? -5.454 6.558 16.404 1.00 93.19 111 THR A CA 1
ATOM 890 C C . THR A 1 111 ? -5.073 6.019 17.783 1.00 93.19 111 THR A C 1
ATOM 892 O O . THR A 1 111 ? -5.939 5.546 18.522 1.00 93.19 111 THR A O 1
ATOM 895 N N . GLY A 1 112 ? -3.784 6.047 18.138 1.00 93.25 112 GLY A N 1
ATOM 896 C CA . GLY A 1 112 ? -3.249 5.406 19.341 1.00 93.25 112 GLY A CA 1
ATOM 897 C C . GLY A 1 112 ? -3.240 3.873 19.288 1.00 93.25 112 GLY A C 1
ATOM 898 O O . GLY A 1 112 ? -3.022 3.238 20.322 1.00 93.25 112 GLY A O 1
ATOM 899 N N . CYS A 1 113 ? -3.510 3.269 18.125 1.00 88.31 113 CYS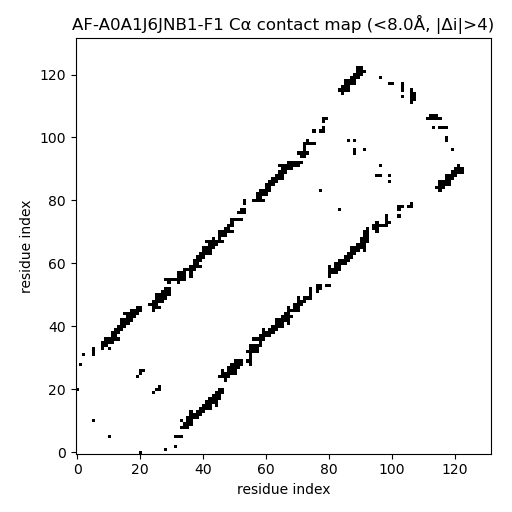 A N 1
ATOM 900 C CA . CYS A 1 113 ? -3.640 1.824 17.945 1.00 88.31 113 CYS A CA 1
ATOM 901 C C . CYS A 1 113 ? -2.689 1.304 16.858 1.00 88.31 113 CYS A C 1
ATOM 903 O O . CYS A 1 113 ? -2.640 1.853 15.762 1.00 88.31 113 CYS A O 1
ATOM 905 N N . ASP A 1 114 ? -2.017 0.179 17.123 1.00 91.31 114 ASP A N 1
ATOM 906 C CA . ASP A 1 114 ? -1.293 -0.592 16.098 1.00 91.31 114 ASP A CA 1
ATOM 907 C C . ASP A 1 114 ? -2.286 -1.464 15.304 1.00 91.31 114 ASP A C 1
ATOM 909 O O . ASP A 1 114 ? -2.407 -2.673 15.515 1.00 91.31 114 ASP A O 1
ATOM 913 N N . SER A 1 115 ? -3.099 -0.816 14.463 1.00 92.25 115 SER A N 1
ATOM 914 C CA . SER A 1 115 ? -4.126 -1.470 13.636 1.00 92.25 115 SER A CA 1
ATOM 915 C C . SER A 1 115 ? -3.612 -1.917 12.263 1.00 92.25 115 SER A C 1
ATOM 917 O O . SER A 1 115 ? -4.218 -2.804 11.656 1.00 92.25 115 SER A O 1
ATOM 919 N N . LEU A 1 116 ? -2.500 -1.345 11.784 1.00 98.06 116 LEU A N 1
ATOM 920 C CA . LEU A 1 116 ? -1.924 -1.636 10.473 1.00 98.06 116 LEU A CA 1
ATOM 921 C C . LEU A 1 116 ? -0.731 -2.595 10.574 1.00 98.06 116 LEU A C 1
ATOM 923 O O . LEU A 1 116 ? 0.301 -2.310 11.186 1.00 98.06 116 LEU A O 1
ATOM 927 N N . GLN A 1 117 ? -0.823 -3.723 9.874 1.00 98.44 117 GLN A N 1
ATOM 928 C CA . GLN A 1 117 ? 0.314 -4.613 9.657 1.00 98.44 117 GLN A CA 1
ATOM 929 C C . GLN A 1 117 ? 1.087 -4.208 8.397 1.00 98.44 117 GLN A C 1
ATOM 931 O O . GLN A 1 117 ? 0.505 -4.012 7.332 1.00 98.44 117 GLN A O 1
ATOM 936 N N . VAL A 1 118 ? 2.415 -4.134 8.508 1.00 98.44 118 VAL A N 1
ATOM 937 C CA . VAL A 1 118 ? 3.324 -3.897 7.378 1.00 98.44 118 VAL A CA 1
ATOM 938 C C . VAL A 1 118 ? 4.289 -5.071 7.275 1.00 98.44 118 VAL A C 1
ATOM 940 O O . VAL A 1 118 ? 5.028 -5.359 8.217 1.00 98.44 118 VAL A O 1
ATOM 943 N N . LEU A 1 119 ? 4.272 -5.759 6.134 1.00 98.38 119 LEU A N 1
ATOM 944 C CA . LEU A 1 119 ? 5.138 -6.899 5.845 1.00 98.38 119 LEU A CA 1
ATOM 945 C C . LEU A 1 119 ? 6.074 -6.540 4.694 1.00 98.38 119 LEU A C 1
ATOM 947 O O . LEU A 1 119 ? 5.626 -6.323 3.572 1.00 98.38 119 LEU A O 1
ATOM 951 N N . ILE A 1 120 ? 7.375 -6.499 4.975 1.00 97.19 120 ILE A N 1
ATOM 952 C CA . ILE A 1 120 ? 8.411 -6.164 3.995 1.00 97.19 120 ILE A CA 1
ATOM 953 C C . ILE A 1 120 ? 9.285 -7.391 3.749 1.00 97.19 120 ILE A C 1
ATOM 955 O O . ILE A 1 120 ? 9.778 -8.022 4.689 1.00 97.19 120 ILE A O 1
ATOM 959 N N . SER A 1 121 ? 9.499 -7.739 2.481 1.00 94.31 121 SER A N 1
ATOM 960 C CA . SER A 1 121 ? 10.375 -8.846 2.101 1.00 94.31 121 SER A CA 1
ATOM 961 C C . SER A 1 121 ? 11.184 -8.547 0.838 1.00 94.31 121 SER A C 1
ATOM 963 O O . SER A 1 121 ? 10.753 -7.846 -0.072 1.00 94.31 121 SER A O 1
ATOM 965 N N . LYS A 1 122 ? 12.398 -9.099 0.758 1.00 84.94 122 LYS A N 1
ATOM 966 C CA . LYS A 1 122 ? 13.255 -8.988 -0.429 1.00 84.94 122 LYS A CA 1
ATOM 967 C C . LYS A 1 122 ? 13.517 -10.371 -0.997 1.00 84.94 122 LYS A C 1
ATOM 969 O O . LYS A 1 122 ? 14.072 -11.237 -0.311 1.00 84.94 122 LYS A O 1
ATOM 974 N N . LYS A 1 123 ? 13.201 -10.578 -2.279 1.00 74.44 123 LYS A N 1
ATOM 975 C CA . LYS A 1 123 ? 13.675 -11.766 -2.994 1.00 74.44 123 LYS A CA 1
ATOM 976 C C . LYS A 1 123 ? 15.186 -11.642 -3.148 1.00 74.44 123 LYS A C 1
ATOM 978 O O . LYS A 1 123 ? 15.690 -10.831 -3.919 1.00 74.44 123 LYS A O 1
ATOM 983 N N . LYS A 1 124 ? 15.932 -12.470 -2.412 1.00 55.84 124 LYS A N 1
ATOM 984 C CA . LYS A 1 124 ? 17.365 -12.680 -2.649 1.00 55.84 124 LYS A CA 1
ATOM 985 C C . LYS A 1 124 ? 17.522 -13.329 -4.024 1.00 55.84 124 LYS A C 1
ATOM 987 O O . LYS A 1 124 ? 17.596 -14.554 -4.127 1.00 55.84 124 LYS A O 1
ATOM 992 N N . TYR A 1 125 ? 17.576 -12.532 -5.089 1.00 51.06 125 TYR A N 1
ATOM 993 C CA . TYR A 1 125 ? 18.127 -13.012 -6.349 1.00 51.06 125 TYR A CA 1
ATOM 994 C C . TYR A 1 125 ? 19.574 -13.383 -6.051 1.00 51.06 125 TYR A C 1
ATOM 996 O O . TYR A 1 125 ? 20.416 -12.541 -5.742 1.00 51.06 125 TYR A O 1
ATOM 1004 N N . ARG A 1 126 ? 19.805 -14.696 -6.005 1.00 46.50 126 ARG A N 1
ATOM 1005 C CA . ARG A 1 126 ? 21.101 -15.327 -5.792 1.00 46.50 126 ARG A CA 1
ATOM 1006 C C . ARG A 1 126 ? 22.164 -14.585 -6.596 1.00 46.50 126 ARG A C 1
ATOM 1008 O O . ARG A 1 126 ? 21.934 -14.243 -7.752 1.00 46.50 126 ARG A O 1
ATOM 1015 N N . GLN A 1 127 ? 23.327 -14.416 -5.980 1.00 46.03 127 GLN A N 1
ATOM 1016 C CA . GLN A 1 127 ? 24.594 -14.008 -6.580 1.00 46.03 127 GLN A CA 1
ATOM 1017 C C . GLN A 1 127 ? 25.019 -14.960 -7.727 1.00 46.03 127 GLN A C 1
ATOM 1019 O O . GLN A 1 127 ? 26.043 -15.626 -7.641 1.00 46.03 127 GLN A O 1
ATOM 1024 N N . LEU A 1 128 ? 24.239 -15.073 -8.805 1.00 49.84 128 LEU A N 1
ATOM 1025 C CA . LEU A 1 128 ? 24.501 -15.962 -9.943 1.00 49.84 128 LEU A CA 1
ATOM 1026 C C . LEU A 1 128 ? 25.373 -15.308 -11.022 1.00 49.84 128 LEU A C 1
ATOM 1028 O O . LEU A 1 128 ? 25.347 -15.723 -12.173 1.00 49.84 128 LEU A O 1
ATOM 1032 N N . ILE A 1 129 ? 26.198 -14.328 -10.648 1.00 50.00 129 ILE A N 1
ATOM 1033 C CA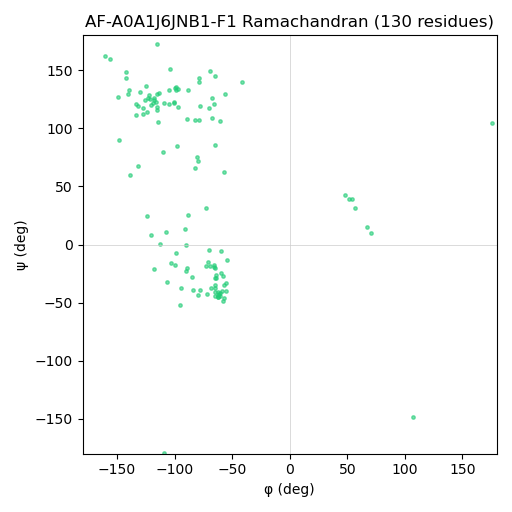 . ILE A 1 129 ? 27.327 -13.894 -11.477 1.00 50.00 129 ILE A CA 1
ATOM 1034 C C . ILE A 1 129 ? 28.580 -13.807 -10.604 1.00 50.00 129 ILE A C 1
ATOM 1036 O O . ILE A 1 129 ? 29.086 -12.726 -10.333 1.00 50.00 129 ILE A O 1
ATOM 1040 N N . LYS A 1 130 ? 29.070 -14.955 -10.127 1.00 45.06 130 LYS A N 1
ATOM 1041 C CA . LYS A 1 130 ? 30.500 -15.163 -9.843 1.00 45.06 130 LYS A CA 1
ATOM 1042 C C . LYS A 1 130 ? 30.861 -16.630 -10.073 1.00 45.06 130 LYS A C 1
ATOM 1044 O O . LYS A 1 130 ? 30.752 -17.432 -9.155 1.00 45.06 130 LYS A O 1
ATOM 1049 N N . ALA A 1 131 ? 31.264 -16.948 -11.300 1.00 44.66 131 ALA A N 1
ATOM 1050 C CA . ALA A 1 131 ? 32.335 -17.892 -11.638 1.00 44.66 131 ALA A CA 1
ATOM 1051 C C . ALA A 1 131 ? 32.384 -18.033 -13.168 1.00 44.66 131 ALA A C 1
ATOM 1053 O O . ALA A 1 131 ? 31.517 -18.670 -13.765 1.00 44.66 131 ALA A O 1
ATOM 1054 N N . GLY A 1 132 ? 33.386 -17.400 -13.769 1.00 42.69 132 GLY A N 1
ATOM 1055 C CA . GLY A 1 132 ? 33.746 -17.453 -15.181 1.00 42.69 132 GLY A CA 1
ATOM 1056 C C . GLY A 1 132 ? 35.034 -16.680 -15.354 1.00 42.69 132 GLY A C 1
ATOM 1057 O O . GLY A 1 132 ? 34.936 -15.436 -15.334 1.00 42.69 132 GLY A O 1
#

pLDDT: mean 89.44, std 14.39, range [42.69, 98.81]

Foldseek 3Di:
DVVVVLVVLQDQEDADEQAADPDPLEAAQQVGANNRHAYYAYYLYRGQYYHYACRNYQQHAEYHYENNANHQADPLNVLVRPNHQEYEYEQYDVNHVVRLVNSQVSNCVVVVDSRHDYHYYYDPPDPPPPDD

Secondary structure (DSSP, 8-state):
-HHHHTT-TT--EEEEESPBPSSSSEEE-TT---TT--EEEEES-B-SEEE--GGGSTT--EEEEES-TT-----GGGGG-TT--EEEEES--HHHHHHHHHHHHHHHHHHSS---EEEEE-----------

Sequence (132 aa):
MALNIARLRKLENVKLTKTEFLGENCWDATDVEFPALKYLSLLWCYMRGWNACEESFPILEKLVIEGCRNLEQIPPSFADIPTLQLIEVEDCLDSVEDSATNIKREIEETTGCDSLQVLISKKKYRQLIKAG

Mean predicted aligned error: 5.91 Å

Radius of gyration: 15.42 Å; Cα contacts (8 Å, |Δi|>4): 276; chains: 1; bounding box: 53×30×39 Å

Solvent-accessible surface area (backbone atoms only — not comparable to full-atom values): 6992 Å² total; per-residue (Å²): 120,70,78,68,59,41,72,47,59,78,45,38,70,47,77,49,61,70,39,74,37,76,76,90,22,34,46,77,30,64,97,42,48,31,75,43,23,27,36,43,33,39,32,44,29,51,27,37,46,49,45,48,44,31,72,21,38,54,46,29,32,35,42,37,40,33,45,25,61,54,32,49,44,57,44,68,41,58,42,71,23,87,48,44,38,38,40,38,42,27,45,51,34,70,52,31,56,50,34,53,52,47,30,40,51,50,32,27,72,74,69,75,43,92,63,52,47,76,46,79,50,71,76,79,76,68,84,83,84,80,88,133

Organism: Nicotiana attenuata (NCBI:txid49451)